Protein AF-A0A2S9G5A2-F1 (afdb_monomer)

Mean predicted aligned error: 4.95 Å

Structure (mmCIF, N/CA/C/O backbone):
data_AF-A0A2S9G5A2-F1
#
_entry.id   AF-A0A2S9G5A2-F1
#
loop_
_atom_site.group_PDB
_atom_site.id
_atom_site.type_symbol
_atom_site.label_atom_id
_atom_site.label_alt_id
_atom_site.label_comp_id
_atom_site.label_asym_id
_atom_site.label_entity_id
_atom_site.label_seq_id
_atom_site.pdbx_PDB_ins_code
_atom_site.Cartn_x
_atom_site.Cartn_y
_atom_site.Cartn_z
_atom_site.occupancy
_atom_site.B_iso_or_equiv
_atom_site.auth_seq_id
_atom_site.auth_comp_id
_atom_site.auth_asym_id
_atom_site.auth_atom_id
_atom_site.pdbx_PDB_model_num
ATOM 1 N N . ASP A 1 1 ? 26.564 -0.467 -15.965 1.00 78.19 1 ASP A N 1
ATOM 2 C CA . ASP A 1 1 ? 25.259 0.209 -16.157 1.00 78.19 1 ASP A CA 1
ATOM 3 C C . ASP A 1 1 ? 24.069 -0.732 -16.312 1.00 78.19 1 ASP A C 1
ATOM 5 O O . ASP A 1 1 ? 23.024 -0.433 -15.753 1.00 78.19 1 ASP A O 1
ATOM 9 N N . GLU A 1 2 ? 24.209 -1.885 -16.970 1.00 81.81 2 GLU A N 1
ATOM 10 C CA . GLU A 1 2 ? 23.092 -2.825 -17.203 1.00 81.81 2 GLU A CA 1
ATOM 11 C C . GLU A 1 2 ? 22.397 -3.338 -15.927 1.00 81.81 2 GLU A C 1
ATOM 13 O O . GLU A 1 2 ? 21.172 -3.336 -15.850 1.00 81.81 2 GLU A O 1
ATOM 18 N N . VAL A 1 3 ? 23.152 -3.678 -14.875 1.00 88.19 3 VAL A N 1
ATOM 19 C CA . VAL A 1 3 ? 22.562 -4.104 -13.587 1.00 88.19 3 VAL A CA 1
ATOM 20 C C . VAL A 1 3 ? 21.725 -2.988 -12.954 1.00 88.19 3 VAL A C 1
ATOM 22 O O . VAL A 1 3 ? 20.659 -3.251 -12.408 1.00 88.19 3 VAL A O 1
ATOM 25 N N . ARG A 1 4 ? 22.174 -1.730 -13.056 1.00 86.06 4 ARG A N 1
ATOM 26 C CA . ARG A 1 4 ? 21.430 -0.580 -12.526 1.00 86.06 4 ARG A CA 1
ATOM 27 C C . ARG A 1 4 ? 20.109 -0.405 -13.271 1.00 86.06 4 ARG A C 1
ATOM 29 O O . ARG A 1 4 ? 19.090 -0.219 -12.624 1.00 86.06 4 ARG A O 1
ATOM 36 N N . LYS A 1 5 ? 20.119 -0.512 -14.604 1.00 84.12 5 LYS A N 1
ATOM 37 C CA . LYS A 1 5 ? 18.897 -0.430 -15.421 1.00 84.12 5 LYS A CA 1
ATOM 38 C C . LYS A 1 5 ? 17.889 -1.517 -15.047 1.00 84.12 5 LYS A C 1
ATOM 40 O O . LYS A 1 5 ? 16.715 -1.212 -14.894 1.00 84.12 5 LYS A O 1
ATOM 45 N N . LEU A 1 6 ? 18.355 -2.751 -14.839 1.00 85.69 6 LEU A N 1
ATOM 46 C CA . LEU A 1 6 ? 17.501 -3.857 -14.396 1.00 85.69 6 LEU A CA 1
ATOM 47 C C . LEU A 1 6 ? 16.853 -3.564 -13.034 1.00 85.69 6 LEU A C 1
ATOM 49 O O . LEU A 1 6 ? 15.661 -3.793 -12.849 1.00 85.69 6 LEU A O 1
ATOM 53 N N . ILE A 1 7 ? 17.637 -3.044 -12.085 1.00 87.44 7 ILE A N 1
ATOM 54 C CA . ILE A 1 7 ? 17.146 -2.694 -10.749 1.00 87.44 7 ILE A CA 1
ATOM 55 C C . ILE A 1 7 ? 16.123 -1.558 -10.824 1.00 87.44 7 ILE A C 1
ATOM 57 O O . ILE A 1 7 ? 15.085 -1.651 -10.174 1.00 87.44 7 ILE A O 1
ATOM 61 N N . GLU A 1 8 ? 16.388 -0.505 -11.597 1.00 87.06 8 GLU A N 1
ATOM 62 C CA . GLU A 1 8 ? 15.452 0.617 -11.740 1.00 87.06 8 GLU A CA 1
ATOM 63 C C . GLU A 1 8 ? 14.143 0.183 -12.405 1.00 87.06 8 GLU A C 1
ATOM 65 O O . GLU A 1 8 ? 13.080 0.518 -11.893 1.00 87.06 8 GLU A O 1
ATOM 70 N N . ALA A 1 9 ? 14.200 -0.638 -13.460 1.00 86.38 9 ALA A N 1
ATOM 71 C CA . ALA A 1 9 ? 13.010 -1.214 -14.089 1.00 86.38 9 ALA A CA 1
ATOM 72 C C . ALA A 1 9 ? 12.156 -2.005 -13.082 1.00 86.38 9 ALA A C 1
ATOM 74 O O . ALA A 1 9 ? 10.952 -1.779 -12.973 1.00 86.38 9 ALA A O 1
ATOM 75 N N . ALA A 1 10 ? 12.788 -2.863 -12.271 1.00 87.19 10 ALA A N 1
ATOM 76 C CA . ALA A 1 10 ? 12.095 -3.620 -11.229 1.00 87.19 10 ALA A CA 1
ATOM 77 C C . ALA A 1 10 ? 11.479 -2.715 -10.143 1.00 87.19 10 ALA A C 1
ATOM 79 O O . ALA A 1 10 ? 10.391 -2.998 -9.641 1.00 87.19 10 ALA A O 1
ATOM 80 N N . HIS A 1 11 ? 12.145 -1.615 -9.774 1.00 90.31 11 HIS A N 1
ATOM 81 C CA . HIS A 1 11 ? 11.593 -0.652 -8.816 1.00 90.31 11 HIS A CA 1
ATOM 82 C C . HIS A 1 11 ? 10.423 0.140 -9.395 1.00 90.31 11 HIS A C 1
ATOM 84 O O . HIS A 1 11 ? 9.473 0.412 -8.660 1.00 90.31 11 HIS A O 1
ATOM 90 N N . THR A 1 12 ? 10.477 0.522 -10.672 1.00 90.25 12 THR A N 1
ATOM 91 C CA . THR A 1 12 ? 9.348 1.196 -11.318 1.00 90.25 12 THR A CA 1
ATOM 92 C C . THR A 1 12 ? 8.152 0.261 -11.424 1.00 90.25 12 THR A C 1
ATOM 94 O O . THR A 1 12 ? 7.066 0.654 -11.015 1.00 90.25 12 THR A O 1
ATOM 97 N N . GLU A 1 13 ? 8.344 -0.993 -11.845 1.00 88.06 13 GLU A N 1
ATOM 98 C CA . GLU A 1 13 ? 7.266 -1.990 -11.859 1.00 88.06 13 GLU A CA 1
ATOM 99 C C . GLU A 1 13 ? 6.644 -2.162 -10.465 1.00 88.06 13 GLU A C 1
ATOM 101 O O . GLU A 1 13 ? 5.423 -2.110 -10.311 1.00 88.06 13 GLU A O 1
ATOM 106 N N . ALA A 1 14 ? 7.473 -2.327 -9.430 1.00 91.19 14 ALA A N 1
ATOM 107 C CA . ALA A 1 14 ? 6.984 -2.441 -8.061 1.00 91.19 14 ALA A CA 1
ATOM 108 C C . ALA A 1 14 ? 6.184 -1.198 -7.644 1.00 91.19 14 ALA A C 1
ATOM 110 O O . ALA A 1 14 ? 5.104 -1.328 -7.070 1.00 91.19 14 ALA A O 1
ATOM 111 N N . TRP A 1 15 ? 6.675 0.004 -7.956 1.00 92.19 15 TRP A N 1
ATOM 112 C CA . TRP A 1 15 ? 5.969 1.253 -7.672 1.00 92.19 15 TRP A CA 1
ATOM 113 C C . TRP A 1 15 ? 4.619 1.339 -8.400 1.00 92.19 15 TRP A C 1
ATOM 115 O O . TRP A 1 15 ? 3.626 1.714 -7.776 1.00 92.19 15 TRP A O 1
ATOM 125 N N . GLU A 1 16 ? 4.545 0.940 -9.672 1.00 91.12 16 GLU A N 1
ATOM 126 C CA . GLU A 1 16 ? 3.290 0.909 -10.430 1.00 91.12 16 GLU A CA 1
ATOM 127 C C . GLU A 1 16 ? 2.281 -0.060 -9.820 1.00 91.12 16 GLU A C 1
ATOM 129 O O . GLU A 1 16 ? 1.119 0.300 -9.659 1.00 91.12 16 GLU A O 1
ATOM 134 N N . ILE A 1 17 ? 2.718 -1.266 -9.441 1.00 92.31 17 ILE A N 1
ATOM 135 C CA . ILE A 1 17 ? 1.858 -2.266 -8.793 1.00 92.31 17 ILE A CA 1
ATOM 136 C C . ILE A 1 17 ? 1.318 -1.715 -7.470 1.00 92.31 17 ILE A C 1
ATOM 138 O O . ILE A 1 17 ? 0.116 -1.774 -7.218 1.00 92.31 17 ILE A O 1
ATOM 142 N N . LEU A 1 18 ? 2.184 -1.152 -6.625 1.00 93.31 18 LEU A N 1
ATOM 143 C CA . LEU A 1 18 ? 1.768 -0.574 -5.343 1.00 93.31 18 LEU A CA 1
ATOM 144 C C . LEU A 1 18 ? 0.804 0.610 -5.532 1.00 93.31 18 LEU A C 1
ATOM 146 O O . LEU A 1 18 ? -0.091 0.803 -4.713 1.00 93.31 18 LEU A O 1
ATOM 150 N N . THR A 1 19 ? 0.973 1.386 -6.605 1.00 93.19 19 THR A N 1
ATOM 151 C CA . THR A 1 19 ? 0.111 2.531 -6.931 1.00 93.19 19 THR A CA 1
ATOM 152 C C . THR A 1 19 ? -1.244 2.082 -7.481 1.00 93.19 19 THR A C 1
ATOM 154 O O . THR A 1 19 ? -2.275 2.576 -7.027 1.00 93.19 19 THR A O 1
ATOM 157 N N . GLU A 1 20 ? -1.261 1.117 -8.407 1.00 93.56 20 GLU A N 1
ATOM 158 C CA . GLU A 1 20 ? -2.480 0.521 -8.977 1.00 93.56 20 GLU A CA 1
ATOM 159 C C . GLU A 1 20 ? -3.349 -0.105 -7.881 1.00 93.56 20 GLU A C 1
ATOM 161 O O . GLU A 1 20 ? -4.552 0.134 -7.828 1.00 93.56 20 GLU A O 1
ATOM 166 N N . TYR A 1 21 ? -2.731 -0.855 -6.967 1.00 96.25 21 TYR A N 1
ATOM 167 C CA . TYR A 1 21 ? -3.426 -1.569 -5.895 1.00 96.25 21 TYR A CA 1
ATOM 168 C C . TYR A 1 21 ? -3.407 -0.815 -4.563 1.00 96.25 21 TYR A C 1
ATOM 170 O O . TYR A 1 21 ? -3.518 -1.430 -3.500 1.00 96.25 21 TYR A O 1
ATOM 178 N N . ARG A 1 22 ? -3.289 0.520 -4.595 1.00 96.00 22 ARG A N 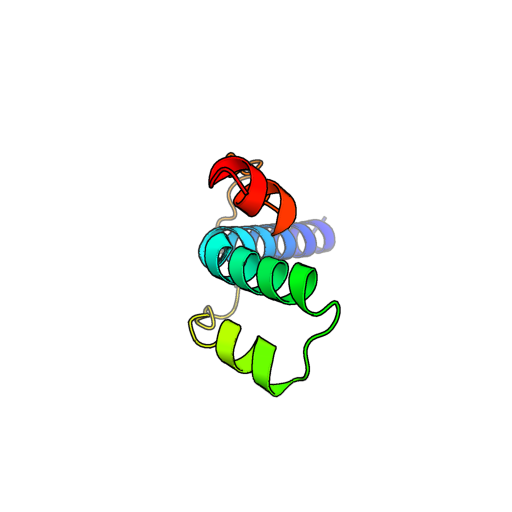1
ATOM 179 C CA . ARG A 1 22 ? -3.194 1.324 -3.371 1.00 96.00 22 ARG A CA 1
ATOM 180 C C . ARG A 1 22 ? -4.378 1.108 -2.425 1.00 96.00 22 ARG A C 1
ATOM 182 O O . ARG A 1 22 ? -4.167 0.997 -1.225 1.00 96.00 22 ARG A O 1
ATOM 189 N N . ASP A 1 23 ? -5.587 0.957 -2.957 1.00 95.69 23 ASP A N 1
ATOM 190 C CA . ASP A 1 23 ? -6.797 0.772 -2.143 1.00 95.69 23 ASP A CA 1
ATOM 191 C C . ASP A 1 23 ? -6.818 -0.606 -1.435 1.00 95.69 23 ASP A C 1
ATOM 193 O O . ASP A 1 23 ? -7.305 -0.745 -0.310 1.00 95.69 23 ASP A O 1
ATOM 197 N N . VAL A 1 24 ? -6.204 -1.628 -2.048 1.00 97.12 24 VAL A N 1
ATOM 198 C CA . VAL A 1 24 ? -6.008 -2.955 -1.431 1.00 97.12 24 VAL A CA 1
ATOM 199 C C . VAL A 1 24 ? -5.010 -2.864 -0.273 1.00 97.12 24 VAL A C 1
ATOM 201 O O . VAL A 1 24 ? -5.216 -3.464 0.782 1.00 97.12 24 VAL A O 1
ATOM 204 N N . LEU A 1 25 ? -3.932 -2.091 -0.448 1.00 96.81 25 LEU A N 1
ATOM 205 C CA . LEU A 1 25 ? -2.944 -1.843 0.607 1.00 96.81 25 LEU A CA 1
ATOM 206 C C . LEU A 1 25 ? -3.521 -1.010 1.753 1.00 96.81 25 LEU A C 1
ATOM 208 O O . LEU A 1 25 ? -3.193 -1.271 2.906 1.00 96.81 25 LEU A O 1
ATOM 212 N N . ASP A 1 26 ? -4.393 -0.050 1.452 1.00 97.00 26 ASP A N 1
ATOM 213 C CA . ASP A 1 26 ? -5.101 0.744 2.456 1.00 97.00 26 ASP A CA 1
ATOM 214 C C . ASP A 1 26 ? -6.022 -0.148 3.308 1.00 97.00 26 ASP A C 1
ATOM 216 O O . ASP A 1 26 ? -6.024 -0.040 4.533 1.00 97.00 26 ASP A O 1
ATOM 220 N N . THR A 1 27 ? -6.711 -1.112 2.687 1.00 96.62 27 THR A N 1
ATOM 221 C CA . THR A 1 27 ? -7.493 -2.135 3.409 1.00 96.62 27 THR A CA 1
ATOM 222 C C . THR A 1 27 ? -6.597 -2.994 4.304 1.00 96.62 27 THR A C 1
ATOM 224 O O . THR A 1 27 ? -6.881 -3.168 5.486 1.00 96.62 27 THR A O 1
ATOM 227 N N . LEU A 1 28 ? -5.476 -3.495 3.769 1.00 97.12 28 LEU A N 1
ATOM 228 C CA . LEU A 1 28 ? -4.507 -4.278 4.543 1.00 97.12 28 LEU A CA 1
ATOM 229 C C . LEU A 1 28 ? -3.972 -3.505 5.755 1.00 97.12 28 LEU A C 1
ATOM 231 O O . LEU A 1 28 ? -3.847 -4.066 6.842 1.00 97.12 28 LEU A O 1
ATOM 235 N N . ALA A 1 29 ? -3.633 -2.232 5.560 1.00 96.88 29 ALA A N 1
ATOM 236 C CA . ALA A 1 29 ? -3.118 -1.374 6.613 1.00 96.88 29 ALA A CA 1
ATOM 237 C C . ALA A 1 29 ? -4.182 -1.090 7.683 1.00 96.88 29 ALA A C 1
ATOM 239 O O . ALA A 1 29 ? -3.855 -1.144 8.864 1.00 96.88 29 ALA A O 1
ATOM 240 N N . GLY A 1 30 ? -5.441 -0.861 7.295 1.00 96.88 30 GLY A N 1
ATOM 241 C CA . GLY A 1 30 ? -6.554 -0.704 8.237 1.00 96.88 30 GLY A CA 1
ATOM 242 C C . GLY A 1 30 ? -6.738 -1.937 9.123 1.00 96.88 30 GLY A C 1
ATOM 243 O O . GLY A 1 30 ? -6.746 -1.829 10.345 1.00 96.88 30 GLY A O 1
ATOM 244 N N . GLU A 1 31 ? -6.762 -3.123 8.515 1.00 96.69 31 GLU A N 1
ATOM 245 C CA . GLU A 1 31 ? -6.867 -4.398 9.235 1.00 96.69 31 GLU A CA 1
ATOM 246 C C . GLU A 1 31 ? -5.697 -4.621 10.212 1.00 96.69 31 GLU A C 1
ATOM 248 O O . GLU A 1 31 ? -5.891 -5.101 11.329 1.00 96.69 31 GLU A O 1
ATOM 253 N N . LEU A 1 32 ? -4.474 -4.243 9.823 1.00 96.88 32 LEU A N 1
ATOM 254 C CA . LEU A 1 32 ? -3.298 -4.320 10.697 1.00 96.88 32 LEU A CA 1
ATOM 255 C C . LEU A 1 32 ? -3.327 -3.291 11.832 1.00 96.88 32 LEU A C 1
ATOM 257 O O . LEU A 1 32 ? -2.838 -3.594 12.916 1.00 96.88 32 LEU A O 1
ATOM 261 N N . LEU A 1 33 ? -3.886 -2.100 11.612 1.00 96.69 33 LEU A N 1
ATOM 262 C CA . LEU A 1 33 ? -4.058 -1.102 12.672 1.00 96.69 33 LEU A CA 1
ATOM 263 C C . LEU A 1 33 ? -5.055 -1.569 13.740 1.00 96.69 33 LEU A C 1
ATOM 265 O O . LEU A 1 33 ? -4.881 -1.236 14.907 1.00 96.69 33 LEU A O 1
ATOM 269 N N . GLU A 1 34 ? -6.077 -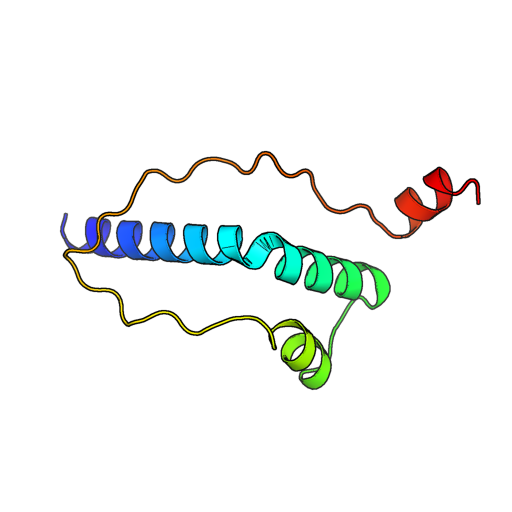2.335 13.357 1.00 94.38 34 GLU A N 1
ATOM 270 C CA . GLU A 1 34 ? -7.075 -2.863 14.295 1.00 94.38 34 GLU A CA 1
ATOM 271 C C . GLU A 1 34 ? -6.608 -4.122 15.030 1.00 94.38 34 GLU A C 1
ATOM 273 O O . GLU A 1 34 ? -6.882 -4.282 16.219 1.00 94.38 34 GLU A O 1
ATOM 278 N N . LYS A 1 35 ? -5.927 -5.035 14.329 1.00 95.81 35 LYS A N 1
ATOM 279 C 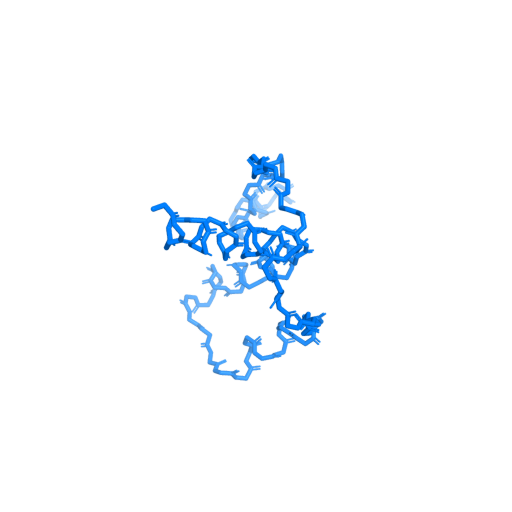CA . LYS A 1 35 ? -5.616 -6.381 14.843 1.00 95.81 35 LYS A CA 1
ATOM 280 C C . LYS A 1 35 ? -4.157 -6.588 15.230 1.00 95.81 35 LYS A C 1
ATOM 282 O O . LYS A 1 35 ? -3.830 -7.643 15.766 1.00 95.81 35 LYS A O 1
ATOM 287 N N . GLU A 1 36 ? -3.274 -5.647 14.896 1.00 96.38 36 GLU A N 1
ATOM 288 C CA . GLU A 1 36 ? -1.803 -5.707 15.006 1.00 96.38 36 GLU A CA 1
ATOM 289 C C . GLU A 1 36 ? -1.124 -6.803 14.162 1.00 96.38 36 GLU A C 1
ATOM 291 O O . GLU A 1 36 ? 0.034 -6.674 13.766 1.00 96.38 36 GLU A O 1
ATOM 296 N N . THR A 1 37 ? -1.805 -7.911 13.876 1.00 96.69 37 THR A N 1
ATOM 297 C CA . THR A 1 37 ? -1.293 -9.055 13.120 1.00 96.69 37 THR A CA 1
A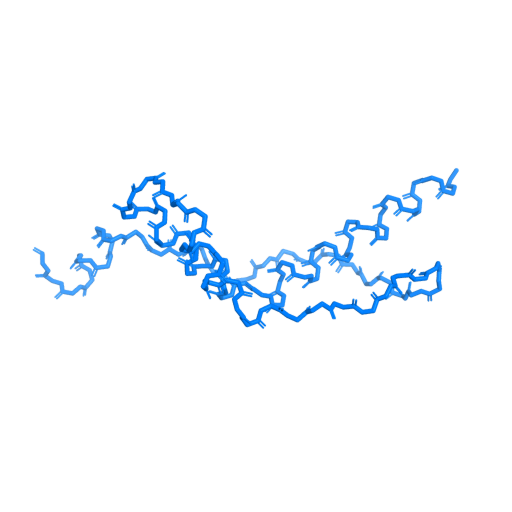TOM 298 C C . THR A 1 37 ? -2.423 -9.724 12.346 1.00 96.69 37 THR A C 1
ATOM 300 O O . THR A 1 37 ? -3.547 -9.822 12.827 1.00 96.69 37 THR A O 1
ATOM 303 N N . LEU A 1 38 ? -2.106 -10.235 11.154 1.00 97.38 38 LEU A N 1
ATOM 304 C CA . LEU A 1 38 ? -3.034 -10.996 10.320 1.00 97.38 38 LEU A CA 1
ATOM 305 C C . LEU A 1 38 ? -2.510 -12.409 10.073 1.00 97.38 38 LEU A C 1
ATOM 307 O O . LEU A 1 38 ? -1.338 -12.615 9.744 1.00 97.38 38 LEU A O 1
ATOM 311 N N . HIS A 1 39 ? -3.390 -13.399 10.172 1.00 96.75 39 HIS A N 1
ATOM 312 C CA . HIS A 1 39 ? -3.079 -14.778 9.815 1.00 96.75 39 HIS A CA 1
ATOM 313 C C . HIS A 1 39 ? -3.277 -15.010 8.321 1.00 96.75 39 HIS A C 1
ATOM 315 O O . HIS A 1 39 ? -4.136 -14.409 7.695 1.00 96.75 39 HIS A O 1
ATOM 321 N N . ARG A 1 40 ? -2.535 -15.958 7.736 1.00 94.56 40 ARG A N 1
ATOM 322 C CA . ARG A 1 40 ? -2.445 -16.211 6.280 1.00 94.56 40 ARG A CA 1
ATOM 323 C C . ARG A 1 40 ? -3.764 -16.149 5.489 1.00 94.56 40 ARG A C 1
ATOM 325 O O . ARG A 1 40 ? -3.738 -15.772 4.320 1.00 94.56 40 ARG A O 1
ATOM 332 N N . VAL A 1 41 ? -4.881 -16.579 6.073 1.00 96.75 41 VAL A N 1
ATOM 333 C CA . VAL A 1 41 ? -6.193 -16.568 5.406 1.00 96.75 41 VAL A CA 1
ATOM 334 C C . VAL A 1 41 ? -6.728 -15.153 5.170 1.00 96.75 41 VAL A C 1
ATOM 336 O O . VAL A 1 41 ? -7.377 -14.939 4.151 1.00 96.75 41 VAL A O 1
ATOM 339 N N . GLU A 1 42 ? -6.405 -14.195 6.041 1.00 96.38 42 GLU A N 1
ATOM 340 C CA . GLU A 1 42 ? -6.913 -12.822 5.979 1.00 96.38 42 GLU A CA 1
ATOM 341 C C . GLU A 1 42 ? -6.233 -12.025 4.853 1.00 96.38 42 GLU A C 1
ATOM 343 O O . GLU A 1 42 ? -6.943 -11.629 3.929 1.00 96.38 42 GLU A O 1
ATOM 348 N N . PRO A 1 43 ? -4.885 -11.895 4.769 1.00 94.50 43 PRO A N 1
ATOM 349 C CA . PRO A 1 43 ? -4.258 -11.202 3.644 1.00 94.50 43 PRO A CA 1
ATOM 350 C C . PRO A 1 43 ? -4.558 -11.879 2.310 1.00 94.50 43 PRO A C 1
ATOM 352 O O . PRO A 1 43 ? -4.660 -11.215 1.288 1.00 94.50 43 PRO A O 1
ATOM 355 N N . LYS A 1 44 ? -4.734 -13.209 2.293 1.00 95.44 44 LYS A N 1
ATOM 356 C CA . LYS A 1 44 ? -5.115 -13.923 1.069 1.00 95.44 44 LYS A CA 1
ATOM 357 C C . LYS A 1 44 ? -6.486 -13.479 0.551 1.00 95.44 44 LYS A C 1
ATOM 359 O O . LYS A 1 44 ? -6.659 -13.424 -0.662 1.00 95.44 44 LYS A O 1
ATOM 364 N N . ALA A 1 45 ? -7.435 -13.203 1.445 1.00 95.94 45 ALA A N 1
ATOM 365 C CA . ALA A 1 45 ? -8.730 -12.654 1.066 1.00 95.94 45 ALA A CA 1
ATOM 366 C C . ALA A 1 45 ? -8.582 -11.211 0.560 1.00 95.94 45 ALA A C 1
ATOM 368 O O . ALA A 1 45 ? -9.087 -10.901 -0.513 1.00 95.94 45 ALA A O 1
ATOM 369 N N . ILE A 1 46 ? -7.809 -10.379 1.269 1.00 96.56 46 ILE A N 1
ATOM 370 C CA . ILE A 1 46 ? -7.539 -8.976 0.899 1.00 96.56 46 ILE A CA 1
ATOM 371 C C . ILE A 1 46 ? -6.890 -8.880 -0.493 1.00 96.56 46 ILE A C 1
ATOM 373 O O . ILE A 1 46 ? -7.300 -8.077 -1.322 1.00 96.56 46 ILE A O 1
ATOM 377 N N . PHE A 1 47 ? -5.921 -9.744 -0.803 1.00 96.12 47 PHE A N 1
ATOM 378 C CA . PHE A 1 47 ? -5.254 -9.770 -2.109 1.00 96.12 47 PHE A CA 1
ATOM 379 C C . PHE A 1 47 ? -6.055 -10.474 -3.217 1.00 96.12 47 PHE A C 1
ATOM 381 O O . PHE A 1 47 ? -5.519 -10.673 -4.308 1.00 96.12 47 PHE A O 1
ATOM 388 N N . GLY A 1 48 ? -7.311 -10.865 -2.971 1.00 94.94 48 GLY A N 1
ATOM 389 C CA . GLY A 1 48 ? -8.152 -11.559 -3.952 1.00 94.94 48 GLY A CA 1
ATOM 390 C C . GLY A 1 48 ? -8.345 -10.785 -5.260 1.00 94.94 48 GLY A C 1
ATOM 391 O O . GLY A 1 48 ? -8.447 -11.401 -6.322 1.00 94.94 48 GLY A O 1
ATOM 392 N N . ASP A 1 49 ? -8.304 -9.454 -5.189 1.00 90.25 49 ASP A N 1
ATOM 393 C CA . ASP A 1 49 ? -8.490 -8.560 -6.336 1.00 90.25 49 ASP A CA 1
ATOM 394 C C . ASP A 1 49 ? -7.192 -8.264 -7.108 1.00 90.25 49 ASP A C 1
ATOM 396 O O . ASP A 1 49 ? -7.231 -7.700 -8.206 1.00 90.25 49 ASP A O 1
ATOM 400 N N . VAL A 1 50 ? -6.030 -8.666 -6.575 1.00 95.69 50 VAL A N 1
ATOM 401 C CA . VAL A 1 50 ? -4.730 -8.407 -7.205 1.00 95.69 50 VAL A CA 1
ATOM 402 C C . VAL A 1 50 ? -4.522 -9.347 -8.387 1.00 95.69 50 VAL A C 1
ATOM 404 O O . VAL A 1 50 ? -4.417 -10.570 -8.241 1.00 95.69 50 VAL A O 1
ATOM 407 N N . LYS A 1 51 ? -4.396 -8.773 -9.585 1.00 93.88 51 LYS A N 1
ATOM 408 C CA . LYS A 1 51 ? -4.160 -9.539 -10.810 1.00 93.88 51 LYS A CA 1
ATOM 409 C C . LYS A 1 51 ? -2.669 -9.672 -11.074 1.00 93.88 51 LYS A C 1
ATOM 411 O O . LYS A 1 51 ? -1.911 -8.709 -11.021 1.00 93.88 51 LYS A O 1
ATOM 416 N N . LYS A 1 52 ? -2.238 -10.890 -11.408 1.00 90.94 52 LYS A N 1
ATOM 417 C CA . LYS A 1 52 ? -0.853 -11.130 -11.823 1.00 90.94 52 LYS A CA 1
ATOM 418 C C . LYS A 1 52 ? -0.594 -10.448 -13.162 1.00 90.94 52 LYS A C 1
ATOM 420 O O . LYS A 1 52 ? -1.261 -10.763 -14.148 1.00 90.94 52 LYS A O 1
ATOM 425 N N . ARG A 1 53 ? 0.396 -9.558 -13.186 1.00 86.75 53 ARG A N 1
ATOM 426 C CA . ARG A 1 53 ? 0.880 -8.927 -14.413 1.00 86.75 53 ARG A CA 1
ATOM 427 C C . ARG A 1 53 ? 1.678 -9.924 -15.276 1.00 86.75 53 ARG A C 1
ATOM 429 O O . ARG A 1 53 ? 2.177 -10.930 -14.754 1.00 86.75 53 ARG A O 1
ATOM 436 N N . PRO A 1 54 ? 1.776 -9.686 -16.597 1.00 86.62 54 PRO A N 1
ATOM 437 C CA . PRO A 1 54 ? 2.685 -10.418 -17.474 1.00 86.62 54 PRO A CA 1
ATOM 438 C C . PRO A 1 54 ? 4.137 -10.312 -16.997 1.00 86.62 54 PRO A C 1
ATOM 440 O O . PRO A 1 54 ? 4.486 -9.448 -16.200 1.00 86.62 54 PRO A O 1
ATOM 443 N N . ARG A 1 55 ? 5.003 -11.196 -17.500 1.00 81.94 55 ARG A N 1
ATOM 444 C CA . ARG A 1 55 ? 6.437 -11.107 -17.207 1.00 81.94 55 ARG A CA 1
ATOM 445 C C . ARG A 1 55 ? 7.030 -9.848 -17.830 1.00 81.94 55 ARG A C 1
ATOM 447 O O . ARG A 1 55 ? 6.851 -9.640 -19.026 1.00 81.94 55 ARG A O 1
ATOM 454 N N . LEU A 1 56 ? 7.800 -9.117 -17.031 1.00 72.00 56 LEU A N 1
ATOM 455 C CA . LEU A 1 56 ? 8.593 -7.984 -17.484 1.00 72.00 56 LEU A CA 1
ATOM 456 C C . LEU A 1 56 ? 9.602 -8.386 -18.563 1.00 72.00 56 LEU A C 1
ATOM 458 O O . LEU A 1 56 ? 10.261 -9.430 -18.469 1.00 72.00 56 LEU A O 1
ATOM 462 N N . THR A 1 57 ? 9.764 -7.524 -19.557 1.00 71.19 57 THR A N 1
ATOM 463 C CA . THR A 1 57 ? 10.800 -7.606 -20.583 1.00 71.19 57 THR A CA 1
ATOM 464 C C . THR A 1 57 ? 11.703 -6.375 -20.513 1.00 71.19 57 THR A C 1
ATOM 466 O O . THR A 1 57 ? 11.320 -5.325 -20.011 1.00 71.19 57 THR A O 1
ATOM 469 N N . MET A 1 58 ? 12.931 -6.473 -21.033 1.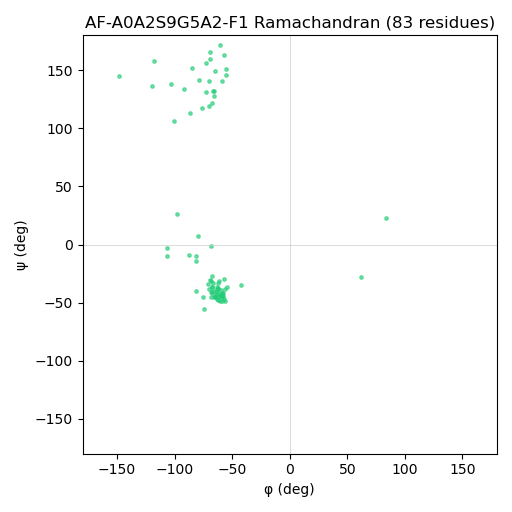00 62.12 58 MET A N 1
ATOM 470 C CA . MET A 1 58 ? 13.883 -5.346 -21.009 1.00 62.12 58 MET A CA 1
ATOM 471 C C . MET A 1 58 ? 13.488 -4.165 -21.919 1.00 62.12 58 MET A C 1
ATOM 473 O O . MET A 1 58 ? 14.222 -3.183 -21.975 1.00 62.12 58 MET A O 1
ATOM 477 N N . PHE A 1 59 ? 12.369 -4.267 -22.643 1.00 63.28 59 PHE A N 1
ATOM 478 C CA . PHE A 1 59 ? 11.873 -3.246 -23.569 1.00 63.28 59 PHE A CA 1
ATOM 479 C C . PHE A 1 59 ? 10.649 -2.493 -23.044 1.00 63.28 59 PHE A C 1
ATOM 481 O O . PHE A 1 59 ? 10.168 -1.597 -23.734 1.00 63.28 59 PHE A O 1
ATOM 488 N N . ASP A 1 60 ? 10.133 -2.863 -21.872 1.00 64.94 60 ASP A N 1
ATOM 489 C CA . ASP A 1 60 ? 9.018 -2.147 -21.265 1.00 64.94 60 ASP A CA 1
ATOM 490 C C . ASP A 1 60 ? 9.477 -0.725 -20.891 1.00 64.94 60 ASP A C 1
ATOM 492 O O . ASP A 1 60 ? 10.574 -0.528 -20.360 1.00 64.94 60 ASP A O 1
ATOM 496 N N . ASP A 1 61 ? 8.679 0.278 -21.263 1.00 61.62 61 ASP A N 1
ATOM 497 C CA . ASP A 1 61 ? 9.004 1.688 -21.045 1.00 61.62 61 ASP A CA 1
ATOM 498 C C . ASP A 1 61 ? 8.540 2.098 -19.647 1.00 61.62 61 ASP A C 1
ATOM 500 O O . ASP A 1 61 ? 7.347 2.099 -19.339 1.00 61.62 61 ASP A O 1
ATOM 504 N N . PHE A 1 62 ? 9.501 2.405 -18.784 1.00 63.34 62 PHE A N 1
ATOM 505 C CA . PHE A 1 62 ? 9.257 2.712 -17.383 1.00 63.34 62 PHE A CA 1
ATOM 506 C C . PHE A 1 62 ? 9.291 4.224 -17.197 1.00 63.34 62 PHE A C 1
ATOM 508 O O . PHE A 1 62 ? 10.355 4.847 -17.220 1.00 63.34 62 PHE A O 1
ATOM 515 N N . GLY A 1 63 ? 8.112 4.818 -17.003 1.00 64.38 63 GLY A N 1
ATOM 516 C CA . GLY A 1 63 ? 7.985 6.226 -16.638 1.00 64.38 63 GLY A CA 1
ATOM 517 C C . GLY A 1 63 ? 8.669 6.556 -15.302 1.00 64.38 63 GLY A C 1
ATOM 518 O O . GLY A 1 63 ? 9.122 5.689 -14.553 1.00 64.38 63 GLY A O 1
ATOM 519 N N . GLY A 1 64 ? 8.748 7.846 -14.976 1.00 74.81 64 GLY A N 1
ATOM 520 C CA . GLY A 1 64 ? 9.259 8.288 -13.678 1.00 74.81 64 GLY A CA 1
ATOM 521 C C . GLY A 1 64 ? 8.300 7.945 -12.532 1.00 74.81 64 GLY A C 1
ATOM 522 O O . GLY A 1 64 ? 7.089 8.100 -12.663 1.00 74.81 64 GLY A O 1
ATOM 523 N N . ARG A 1 65 ? 8.849 7.536 -11.383 1.00 87.38 65 ARG A N 1
ATOM 524 C CA . ARG A 1 65 ? 8.091 7.353 -10.135 1.00 87.38 65 ARG A CA 1
ATOM 525 C C . ARG A 1 65 ? 7.677 8.722 -9.588 1.00 87.38 65 ARG A C 1
ATOM 527 O O . ARG A 1 65 ? 8.545 9.532 -9.261 1.00 87.38 65 ARG A O 1
ATOM 534 N N . VAL A 1 66 ? 6.376 8.973 -9.469 1.00 87.50 66 VAL A N 1
ATOM 535 C CA . VAL A 1 66 ? 5.830 10.216 -8.893 1.00 87.50 66 VAL A CA 1
ATOM 536 C C . VAL A 1 66 ? 5.347 9.940 -7.463 1.00 87.50 66 VAL A C 1
ATOM 538 O O . VAL A 1 66 ? 4.774 8.878 -7.210 1.00 87.50 66 VAL A O 1
ATOM 541 N N . PRO A 1 67 ? 5.588 10.833 -6.488 1.00 87.38 67 PRO A N 1
ATOM 542 C CA . PRO A 1 67 ? 4.997 10.689 -5.162 1.00 87.38 67 PRO A CA 1
ATOM 543 C C . PRO A 1 67 ? 3.466 10.584 -5.229 1.00 87.38 67 PRO A C 1
ATOM 545 O O . PRO A 1 67 ? 2.830 11.195 -6.080 1.00 87.38 67 PRO A O 1
ATOM 548 N N . SER A 1 68 ? 2.877 9.803 -4.326 1.00 88.62 68 SER A N 1
ATOM 549 C CA . SER A 1 68 ? 1.421 9.674 -4.231 1.00 88.62 68 SER A CA 1
ATOM 550 C C . SER A 1 68 ? 0.799 10.943 -3.648 1.00 88.62 68 SER A C 1
ATOM 552 O O . SER A 1 68 ? 1.199 11.366 -2.566 1.00 88.62 68 SER A O 1
ATOM 554 N N . ASP A 1 69 ? -0.243 11.464 -4.299 1.00 92.69 69 ASP A N 1
ATOM 555 C CA . ASP A 1 69 ? -1.091 12.536 -3.756 1.00 92.69 69 ASP A CA 1
ATOM 556 C C . ASP A 1 69 ? -2.163 12.012 -2.781 1.00 92.69 69 ASP A C 1
ATOM 558 O O . ASP A 1 69 ? -2.774 12.789 -2.044 1.00 92.69 69 ASP A O 1
ATOM 562 N N . LYS A 1 70 ? -2.413 10.691 -2.755 1.00 93.69 70 LYS A N 1
ATOM 563 C CA . LYS A 1 70 ? -3.327 10.079 -1.777 1.00 93.69 70 LYS A CA 1
ATOM 564 C C . LYS A 1 70 ? -2.734 10.221 -0.365 1.00 93.69 70 LYS A C 1
ATOM 566 O O . LYS A 1 70 ? -1.584 9.808 -0.168 1.00 93.69 70 LYS A O 1
ATOM 571 N N . PRO A 1 71 ? -3.489 10.762 0.611 1.00 94.94 71 PRO A N 1
ATOM 572 C CA . PRO A 1 71 ? -3.018 10.884 1.985 1.00 94.94 71 PRO A CA 1
ATOM 573 C C . PRO A 1 71 ? -2.893 9.505 2.659 1.00 94.94 71 PRO A C 1
ATOM 575 O O . PRO A 1 71 ? -3.429 8.515 2.152 1.00 94.94 71 PRO A O 1
ATOM 578 N N . PRO A 1 72 ? -2.209 9.414 3.813 1.00 95.06 72 PRO A N 1
ATOM 579 C CA . PRO A 1 72 ? -2.264 8.227 4.660 1.00 95.06 72 PRO A CA 1
ATOM 580 C C . PRO A 1 72 ? -3.704 7.862 5.042 1.00 95.06 72 PRO A C 1
ATOM 582 O O . PRO A 1 72 ? -4.558 8.743 5.171 1.00 95.06 72 PRO A O 1
ATOM 585 N N . ILE A 1 73 ? -3.962 6.569 5.263 1.00 96.56 73 ILE A N 1
ATOM 586 C CA . ILE A 1 73 ? -5.240 6.139 5.835 1.00 96.56 73 ILE A CA 1
ATOM 587 C C . ILE A 1 73 ? -5.387 6.671 7.257 1.00 96.56 73 ILE A C 1
ATOM 589 O O . ILE A 1 73 ? -4.402 6.814 7.984 1.00 96.56 73 ILE A O 1
ATOM 593 N N . LYS A 1 74 ? -6.631 6.931 7.651 1.00 96.00 74 LYS A N 1
ATOM 594 C CA . LYS A 1 74 ? -6.958 7.305 9.023 1.00 96.00 74 LYS A CA 1
ATOM 595 C C . LYS A 1 74 ? -6.981 6.070 9.907 1.00 96.00 74 LYS A C 1
ATOM 597 O O . LYS A 1 74 ? -7.460 5.009 9.510 1.00 96.00 74 LYS A O 1
ATOM 602 N N . THR A 1 75 ? -6.493 6.235 11.120 1.00 94.38 75 THR A N 1
ATOM 603 C CA . THR A 1 75 ? -6.616 5.255 12.193 1.00 94.38 75 THR A CA 1
ATOM 604 C C . THR A 1 75 ? -8.073 5.141 12.665 1.00 94.38 75 THR A C 1
ATOM 606 O O . THR A 1 75 ? -8.855 6.085 12.501 1.00 94.38 75 THR A O 1
ATOM 609 N N . PRO A 1 76 ? -8.455 4.029 13.321 1.00 91.62 76 PRO A N 1
ATOM 610 C CA . PRO A 1 76 ? -9.793 3.885 13.896 1.00 91.62 76 PRO A CA 1
ATOM 611 C C . PRO A 1 76 ? -10.175 5.028 14.851 1.00 91.62 76 PRO A C 1
ATOM 613 O O . PRO A 1 76 ? -11.318 5.483 14.838 1.00 91.62 76 PRO A O 1
ATOM 616 N N . GLY A 1 77 ? -9.211 5.537 15.629 1.00 93.25 77 GLY A N 1
ATOM 617 C CA . GLY A 1 77 ? -9.416 6.665 16.541 1.00 93.25 77 GLY A CA 1
ATOM 618 C C . GLY A 1 77 ? -9.676 7.990 15.820 1.00 93.25 77 GLY A C 1
ATOM 619 O O . GLY A 1 77 ? -10.578 8.728 16.205 1.00 93.25 77 GLY A O 1
ATOM 620 N N . GLU A 1 78 ? -8.950 8.280 14.737 1.00 95.75 78 GLU A N 1
ATOM 621 C CA . GLU A 1 78 ? -9.206 9.473 13.915 1.00 95.75 78 GLU A CA 1
ATOM 622 C C . GLU A 1 78 ? -10.590 9.414 13.257 1.00 95.75 78 GLU A C 1
ATOM 624 O O . GLU A 1 78 ? -11.303 10.415 13.219 1.00 95.75 78 GLU A O 1
ATOM 629 N N . LEU A 1 79 ? -11.009 8.230 12.800 1.00 92.62 79 LEU A N 1
ATOM 630 C CA . LEU A 1 79 ? -12.345 8.029 12.241 1.00 92.62 79 LEU A CA 1
ATOM 631 C C . LEU A 1 79 ? -13.451 8.175 13.299 1.00 92.62 79 LEU A C 1
ATOM 633 O O . LEU A 1 79 ? -14.523 8.679 12.975 1.00 92.62 79 LEU A O 1
ATOM 637 N N . ALA A 1 80 ? -13.218 7.737 14.540 1.00 92.06 80 ALA A N 1
ATOM 638 C CA . ALA A 1 80 ? -14.159 7.902 15.652 1.00 92.06 80 ALA A CA 1
ATOM 639 C C . ALA A 1 80 ? -14.394 9.385 15.981 1.00 92.06 80 ALA A C 1
ATOM 641 O O . ALA A 1 80 ? -15.540 9.836 16.022 1.00 92.06 80 ALA A O 1
ATOM 642 N N . ILE A 1 81 ? -13.311 10.163 16.073 1.00 95.56 81 ILE A N 1
ATOM 643 C CA . ILE A 1 81 ? -13.366 11.612 16.315 1.00 95.56 81 ILE A CA 1
ATOM 644 C C . ILE A 1 81 ? -14.164 12.325 15.213 1.00 95.56 81 IL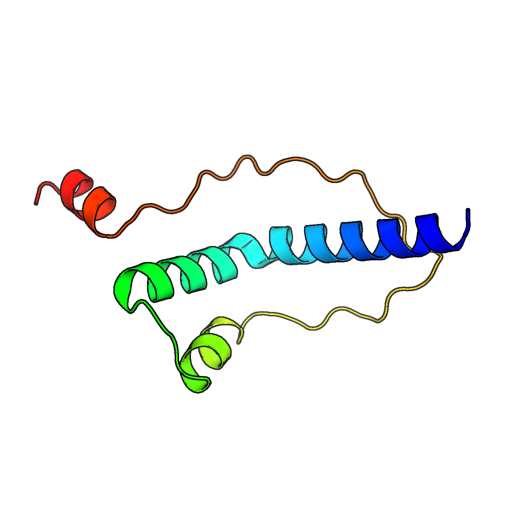E A C 1
ATOM 646 O O . ILE A 1 81 ? -14.979 13.199 15.502 1.00 95.56 81 ILE A O 1
ATOM 650 N N 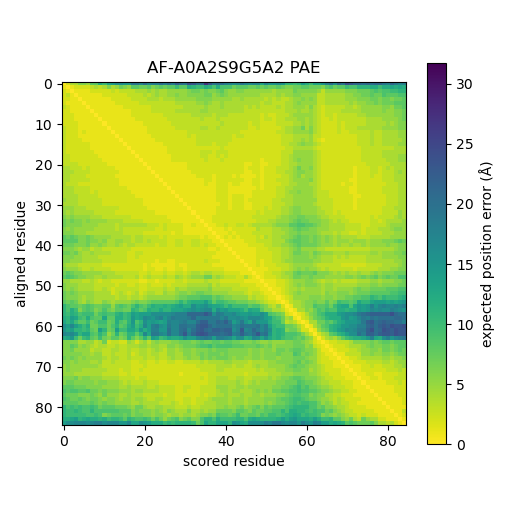. GLU A 1 82 ? -13.985 11.942 13.946 1.00 93.06 82 GLU A N 1
ATOM 651 C CA . GLU A 1 82 ? -14.748 12.522 12.830 1.00 93.06 82 GLU A CA 1
ATOM 652 C C . GLU A 1 82 ? -16.240 12.174 12.853 1.00 93.06 82 GLU A C 1
ATOM 654 O O . GLU A 1 82 ? -17.056 12.947 12.348 1.00 93.06 82 GLU A O 1
ATOM 659 N N . ARG A 1 83 ? -16.610 11.034 13.451 1.00 91.69 83 ARG A N 1
ATOM 660 C CA . ARG A 1 83 ? -18.011 10.642 13.674 1.00 91.69 83 ARG A CA 1
ATOM 661 C C . ARG A 1 83 ? -18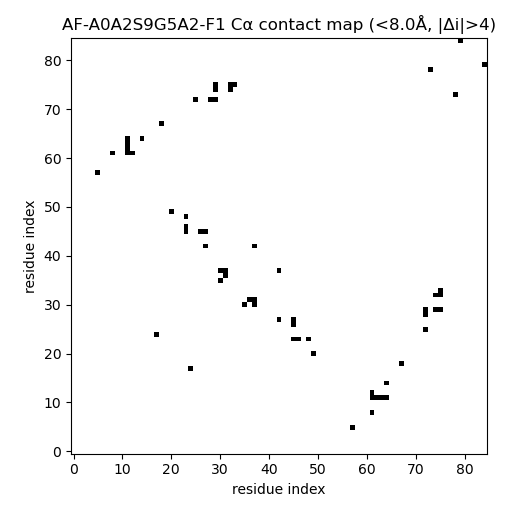.636 11.301 14.908 1.00 91.69 83 ARG A C 1
ATOM 663 O O . ARG A 1 83 ? -19.855 11.232 15.056 1.00 91.69 83 ARG A O 1
ATOM 670 N N . GLY A 1 84 ? -17.841 11.965 15.750 1.00 87.81 84 GLY A N 1
ATOM 671 C CA . GLY A 1 84 ? -18.299 12.623 16.977 1.00 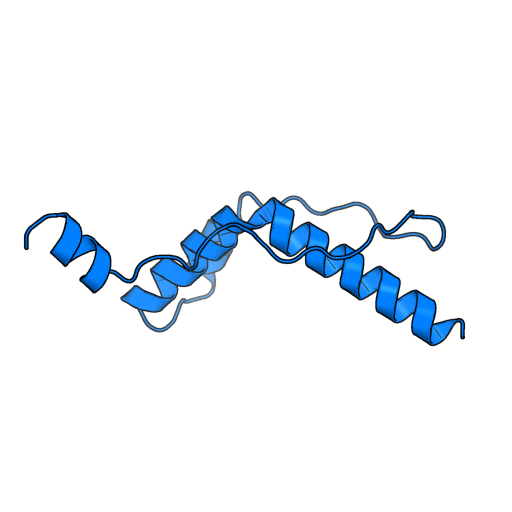87.81 84 GLY A CA 1
ATOM 672 C C . GLY A 1 84 ? -18.425 11.694 18.189 1.00 87.81 84 GLY A C 1
ATOM 673 O O . GLY A 1 84 ? -19.204 12.002 19.092 1.00 87.81 84 GLY A O 1
ATOM 674 N N . GLU A 1 85 ? -17.701 10.570 18.184 1.00 81.12 85 GLU A N 1
ATOM 675 C CA . GLU A 1 85 ? -17.468 9.704 19.356 1.00 81.12 85 GLU A CA 1
ATOM 676 C C . GLU A 1 85 ? -16.403 10.317 20.282 1.00 81.12 85 GLU A C 1
ATOM 678 O O . GLU A 1 85 ? -16.611 10.270 21.517 1.00 81.12 85 GLU A O 1
#

Radius of gyration: 16.98 Å; Cα contacts (8 Å, |Δi|>4): 32; chains: 1; bounding box: 44×29×43 Å

Foldseek 3Di:
DVVVLVVVVVVLVVLVLCVVCVVLVLVVVQVCLVPVDDDPVVNCVSCVPRDDDDDDDSPDDRDDRDDDPDDHHDHPVRVVVVVVD

Sequence (85 aa):
DEVRKLIEAAHTEAWEILTEYRDVLDTLAGELLEKETLHRVEPKAIFGDVKKRPRLTMFDDFGGRVPSDKPPIKTPGELAIERGE

pLDDT: mean 89.59, std 9.19, range [61.62, 97.38]

Secondary structure (DSSP, 8-state):
-HHHHHHHHHHHHHHHHHHHTHHHHHHHHHHHHHHS---THHHHHHGGGPPPPPPP-TT---PPPPPP-SPPPPPHHHHHHHHT-

Solvent-accessible surface area (backbone atoms only — not comparable to full-atom values): 5534 Å² total; per-residue (Å²): 112,69,70,58,53,54,51,50,50,52,51,39,52,51,50,50,51,55,59,75,43,37,70,50,52,48,51,53,49,50,53,35,72,76,57,74,62,79,58,78,71,53,58,55,57,61,51,64,80,66,73,87,74,79,85,86,58,99,79,66,85,73,69,82,89,70,85,78,87,73,74,81,81,76,52,75,67,58,52,36,57,76,73,71,108